Protein AF-A0A8C7V893-F1 (afdb_monomer_lite)

Foldseek 3Di:
DDWDKDWDWDDDDDDDDDDDDLFTWTWIWTADPDPVGRDIDIDTDDTDPDDDDPDDDDDPPDDDDD

Sequence (66 aa):
MEWTLHQSDGFKCMTGSERAKTTKKIVLRLECVEPNCRAKRMVPIKRCKHFELGGDKKRKGQVIQF

InterPro domains:
  IPR000552 Large ribosomal subunit protein eL42 [PF00935] (18-54)
  IPR000552 Large ribosomal subunit protein eL42 [PS01172] (21-32)
  IPR000552 Large ribosomal subunit protein eL42 [PTHR10369] (19-66)
  IPR011332 Zinc-binding ribosomal protein [SSF57829] (17-54)
  IPR053708 Eukaryotic Ribosomal Large Subunit eL42 [G3DSA:3.10.450.80] (6-66)

Organism: Oncorhynchus mykiss (NCBI:txid8022)

pLDDT: mean 73.52, std 13.17, range [46.59, 89.81]

Secondary structure (DSSP, 8-state):
--EEEEEEEE----SSS----SSPEEEEEEEE-STT---EEEEEPPP-S---SS---PPTT-PPP-

Radius of gyration: 17.02 Å; chains: 1; bounding box: 44×23×44 Å

Structure (mmCIF, N/CA/C/O backbone):
data_AF-A0A8C7V893-F1
#
_entry.id   AF-A0A8C7V893-F1
#
loop_
_atom_site.group_PDB
_atom_site.id
_atom_site.type_symbol
_atom_site.label_atom_id
_atom_site.label_alt_id
_atom_site.label_comp_id
_atom_site.label_asym_id
_atom_site.label_entity_id
_atom_site.label_seq_id
_atom_site.pdbx_PDB_ins_code
_atom_site.Cartn_x
_atom_site.Cartn_y
_atom_site.Cartn_z
_atom_site.occupancy
_atom_site.B_iso_or_equiv
_atom_site.auth_seq_id
_atom_site.auth_comp_id
_atom_site.auth_asym_id
_atom_site.auth_atom_id
_atom_site.pdbx_PDB_model_num
ATOM 1 N N . MET A 1 1 ? 1.697 3.691 -19.148 1.00 46.84 1 MET A N 1
ATOM 2 C CA . MET A 1 1 ? 2.600 3.732 -17.979 1.00 46.84 1 MET A CA 1
ATOM 3 C C . MET A 1 1 ? 2.081 2.710 -16.994 1.00 46.84 1 MET A C 1
ATOM 5 O O . MET A 1 1 ? 1.183 3.008 -16.214 1.00 46.84 1 MET A O 1
ATOM 9 N N . GLU A 1 2 ? 2.531 1.475 -17.154 1.00 47.97 2 GLU A N 1
ATOM 10 C CA . GLU A 1 2 ? 2.199 0.396 -16.233 1.00 47.97 2 GLU A CA 1
ATOM 11 C C . GLU A 1 2 ? 3.115 0.566 -15.010 1.00 47.97 2 GLU A C 1
ATOM 13 O O . GLU A 1 2 ? 4.287 0.916 -15.158 1.00 47.97 2 GLU A O 1
ATOM 18 N N . TRP A 1 3 ? 2.563 0.474 -13.805 1.00 57.00 3 TRP A N 1
ATOM 19 C CA . TRP A 1 3 ? 3.303 0.646 -12.554 1.00 57.00 3 TRP A CA 1
ATOM 20 C C . TRP A 1 3 ? 3.210 -0.669 -11.796 1.00 57.00 3 TRP A C 1
ATOM 22 O O . TRP A 1 3 ? 2.099 -1.113 -11.499 1.00 57.00 3 TRP A O 1
ATOM 32 N N . THR A 1 4 ? 4.343 -1.281 -11.457 1.00 58.41 4 THR A N 1
ATOM 33 C CA . THR A 1 4 ? 4.337 -2.483 -10.619 1.00 58.41 4 THR A CA 1
ATOM 34 C C . THR A 1 4 ? 4.163 -2.054 -9.171 1.00 58.41 4 THR A C 1
ATOM 36 O O . THR A 1 4 ? 4.847 -1.151 -8.676 1.00 58.41 4 THR A O 1
ATOM 39 N N . LEU A 1 5 ? 3.202 -2.676 -8.492 1.00 59.75 5 LEU A N 1
ATOM 40 C CA . LEU A 1 5 ? 2.798 -2.293 -7.151 1.00 59.75 5 LEU A CA 1
ATOM 41 C C . LEU A 1 5 ? 3.381 -3.254 -6.120 1.00 59.75 5 LEU A C 1
ATOM 43 O O . LEU A 1 5 ? 2.983 -4.410 -6.043 1.00 59.75 5 LEU A O 1
ATOM 47 N N . HIS A 1 6 ? 4.309 -2.754 -5.308 1.00 62.03 6 HIS A N 1
ATOM 48 C CA . HIS A 1 6 ? 4.881 -3.495 -4.190 1.00 62.03 6 HIS A CA 1
ATOM 49 C C . HIS A 1 6 ? 4.344 -2.920 -2.874 1.00 62.03 6 HIS A C 1
ATOM 51 O O . HIS A 1 6 ? 4.367 -1.709 -2.638 1.00 62.03 6 HIS A O 1
ATOM 57 N N . GLN A 1 7 ? 3.836 -3.788 -2.002 1.00 57.91 7 GLN A N 1
ATOM 58 C CA . GLN A 1 7 ? 3.368 -3.402 -0.674 1.00 57.91 7 GLN A CA 1
ATOM 59 C C . GLN A 1 7 ? 4.566 -3.295 0.275 1.00 57.91 7 GLN A C 1
ATOM 61 O O . GLN A 1 7 ? 5.348 -4.232 0.406 1.00 57.91 7 GLN A O 1
ATOM 66 N N . SER A 1 8 ? 4.712 -2.154 0.948 1.00 56.81 8 SER A N 1
ATOM 67 C CA . SER A 1 8 ? 5.633 -2.011 2.077 1.00 56.81 8 SER A CA 1
ATOM 68 C C . SER A 1 8 ? 4.818 -1.799 3.349 1.00 56.81 8 SER A C 1
ATOM 70 O O . SER A 1 8 ? 4.290 -0.707 3.580 1.00 56.81 8 SER A O 1
ATOM 72 N N . ASP A 1 9 ? 4.679 -2.844 4.163 1.00 57.38 9 ASP A N 1
ATOM 73 C CA . ASP A 1 9 ? 3.985 -2.770 5.446 1.00 57.38 9 ASP A CA 1
ATOM 74 C C . ASP A 1 9 ? 4.867 -2.109 6.508 1.00 57.38 9 ASP A C 1
ATOM 76 O O . ASP A 1 9 ? 5.879 -2.651 6.948 1.00 57.38 9 ASP A O 1
ATOM 80 N N . GLY A 1 10 ? 4.471 -0.919 6.958 1.00 56.84 10 GLY A N 1
ATOM 81 C CA . GLY A 1 10 ? 5.125 -0.235 8.070 1.00 56.84 10 GLY A CA 1
ATOM 82 C C . GLY A 1 10 ? 4.554 -0.688 9.412 1.00 56.84 10 GLY A C 1
ATOM 83 O O . GLY A 1 10 ? 3.598 -0.088 9.910 1.00 56.84 10 GLY A O 1
ATOM 84 N N . PHE A 1 11 ? 5.137 -1.718 10.031 1.00 50.25 11 PHE A N 1
ATOM 85 C CA . PHE A 1 11 ? 4.893 -2.011 11.447 1.00 50.25 11 PHE A CA 1
ATOM 86 C C . PHE A 1 11 ? 5.701 -1.018 12.288 1.00 50.25 11 PHE A C 1
ATOM 88 O O . PHE A 1 11 ? 6.923 -1.102 12.347 1.00 50.25 11 PHE A O 1
ATOM 95 N N . LYS A 1 12 ? 5.046 -0.039 12.920 1.00 52.25 12 LYS A N 1
ATOM 96 C CA . LYS A 1 12 ? 5.716 0.832 13.894 1.00 52.25 12 LYS A CA 1
ATOM 97 C C . LYS A 1 12 ? 4.947 0.841 15.205 1.00 52.25 12 LYS A C 1
ATOM 99 O O . LYS A 1 12 ? 4.014 1.623 15.371 1.00 52.25 12 LYS A O 1
ATOM 104 N N . CYS A 1 13 ? 5.387 -0.011 16.122 1.00 46.59 13 CYS A N 1
ATOM 105 C CA . CYS A 1 13 ? 5.246 0.204 17.555 1.00 46.59 13 CYS A CA 1
ATOM 106 C C . CYS A 1 13 ? 6.530 -0.271 18.251 1.00 46.59 13 CYS A C 1
ATOM 108 O O . CYS A 1 13 ? 6.786 -1.465 18.366 1.00 46.59 13 CYS A O 1
ATOM 110 N N . MET A 1 14 ? 7.360 0.677 18.679 1.00 49.59 14 MET A N 1
ATOM 111 C CA . MET A 1 14 ? 8.449 0.433 19.622 1.00 49.59 14 MET A CA 1
ATOM 112 C C . MET A 1 14 ? 8.696 1.741 20.373 1.00 49.59 14 MET A C 1
ATOM 114 O O . MET A 1 14 ? 9.338 2.627 19.818 1.00 49.59 14 MET A O 1
A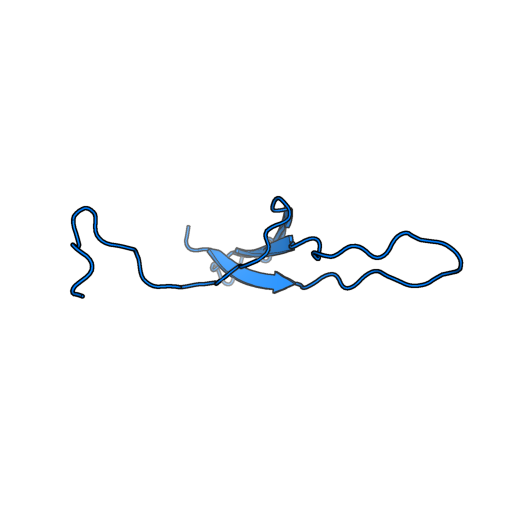TOM 118 N N . THR A 1 15 ? 8.052 1.866 21.544 1.00 52.00 15 THR A N 1
ATOM 119 C CA . THR A 1 15 ? 8.571 2.344 22.849 1.00 52.00 15 THR A CA 1
ATOM 120 C C . THR A 1 15 ? 7.436 2.827 23.783 1.00 52.00 15 THR A C 1
ATOM 122 O O . THR A 1 15 ? 6.644 3.710 23.466 1.00 52.00 15 THR A O 1
ATOM 125 N N . GLY A 1 16 ? 7.376 2.230 24.978 1.00 57.25 16 GLY A N 1
ATOM 126 C CA . GLY A 1 16 ? 7.084 2.902 26.253 1.00 57.25 16 GLY A CA 1
ATOM 127 C C . GLY A 1 16 ? 5.650 3.258 26.660 1.00 57.25 16 GLY A C 1
ATOM 128 O O . GLY A 1 16 ? 5.280 2.947 27.785 1.00 57.25 16 GLY A O 1
ATOM 129 N N . SER A 1 17 ? 4.852 3.955 25.844 1.00 59.56 17 SER A N 1
ATOM 130 C CA . SER A 1 17 ? 3.546 4.515 26.284 1.00 59.56 17 SER A CA 1
ATOM 131 C C . SER A 1 17 ? 2.669 4.985 25.115 1.00 59.56 17 SER A C 1
ATOM 133 O O . SER A 1 17 ? 2.018 6.027 25.170 1.00 59.56 17 SER A O 1
ATOM 135 N N . GLU A 1 18 ? 2.658 4.242 24.009 1.00 59.75 18 GLU A N 1
ATOM 136 C CA . GLU A 1 18 ? 1.885 4.616 22.823 1.00 59.75 18 GLU A CA 1
ATOM 137 C C . GLU A 1 18 ? 0.580 3.809 22.754 1.00 59.75 18 GLU A C 1
ATOM 139 O O . GLU A 1 18 ? 0.598 2.578 22.792 1.00 59.75 18 GLU A O 1
ATOM 144 N N . ARG A 1 19 ? -0.568 4.499 22.648 1.00 62.72 19 ARG A N 1
ATOM 145 C CA . ARG A 1 19 ? -1.884 3.873 22.420 1.00 62.72 19 ARG A CA 1
ATOM 146 C C . ARG A 1 19 ? -1.779 2.842 21.294 1.00 62.72 19 ARG A C 1
ATOM 148 O O . ARG A 1 19 ? -1.354 3.179 20.186 1.00 62.72 19 ARG A O 1
ATOM 155 N N . ALA A 1 20 ? -2.209 1.610 21.568 1.00 69.12 20 ALA A N 1
ATOM 156 C CA . ALA A 1 20 ? -2.208 0.531 20.590 1.00 69.12 20 ALA A CA 1
ATOM 157 C C . ALA A 1 20 ? -3.048 0.932 19.367 1.00 69.12 20 ALA A C 1
ATOM 159 O O . ALA A 1 20 ? -4.269 1.087 19.433 1.00 69.12 20 ALA A O 1
ATOM 160 N N . LYS A 1 21 ? -2.380 1.142 18.232 1.00 73.25 21 LYS A N 1
ATOM 161 C CA . LYS A 1 21 ? -3.0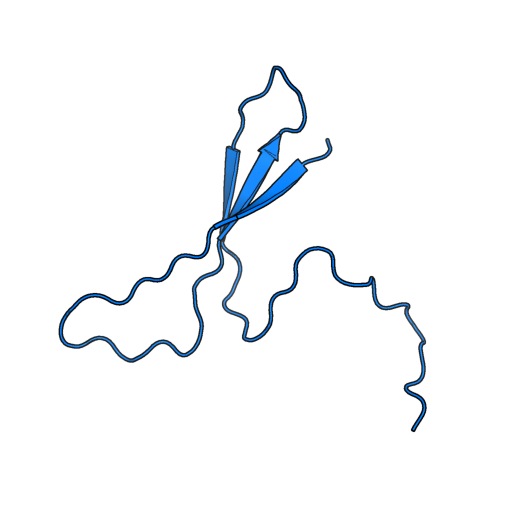43 1.431 16.960 1.00 73.25 21 LYS A CA 1
ATOM 162 C C . LYS A 1 21 ? -3.638 0.126 16.439 1.00 73.25 21 LYS A C 1
ATOM 164 O O . LYS A 1 21 ? -2.903 -0.801 16.123 1.00 73.25 21 LYS A O 1
ATOM 169 N N . THR A 1 22 ? -4.959 0.081 16.296 1.00 75.25 22 THR A N 1
ATOM 170 C CA . THR A 1 22 ? -5.690 -1.096 15.788 1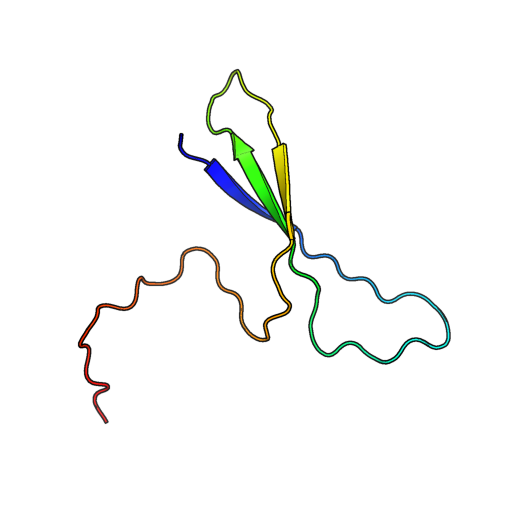.00 75.25 22 THR A CA 1
ATOM 171 C C . THR A 1 22 ? -5.474 -1.353 14.294 1.00 75.25 22 THR A C 1
ATOM 173 O O . THR A 1 22 ? -5.807 -2.422 13.797 1.00 75.25 22 THR A O 1
ATOM 176 N N . THR A 1 23 ? -4.921 -0.384 13.557 1.00 75.50 23 THR A N 1
ATOM 177 C CA . THR A 1 23 ? -4.679 -0.470 12.109 1.00 75.50 23 THR A CA 1
ATOM 178 C C . THR A 1 23 ? -3.310 0.101 11.752 1.00 75.50 23 THR A C 1
ATOM 180 O O . THR A 1 23 ? -2.882 1.127 12.294 1.00 75.50 23 THR A O 1
ATOM 183 N N . LYS A 1 24 ? -2.608 -0.551 10.822 1.00 79.38 24 LYS A N 1
ATOM 184 C CA . LYS A 1 24 ? -1.283 -0.125 10.348 1.00 79.38 24 LYS A CA 1
ATOM 185 C C . LYS A 1 24 ? -1.416 1.016 9.335 1.00 79.38 24 LYS A C 1
ATOM 187 O O . LYS A 1 24 ? -2.463 1.204 8.718 1.00 79.38 24 LYS A O 1
ATOM 192 N N . LYS A 1 25 ? -0.354 1.812 9.176 1.00 80.75 25 LYS A N 1
ATOM 193 C CA . LYS A 1 25 ? -0.267 2.761 8.058 1.00 80.75 25 LYS A CA 1
ATOM 194 C C . LYS A 1 25 ? 0.210 1.982 6.838 1.00 80.75 25 LYS A C 1
ATOM 196 O O . LYS A 1 25 ? 1.318 1.457 6.855 1.00 80.75 25 LYS A O 1
ATOM 201 N N . ILE A 1 26 ? -0.620 1.937 5.805 1.00 86.00 26 ILE A N 1
ATOM 202 C CA . ILE A 1 26 ? -0.303 1.258 4.552 1.00 86.00 26 ILE A CA 1
ATOM 203 C C . ILE A 1 26 ? 0.374 2.265 3.620 1.00 86.00 26 ILE A C 1
ATOM 205 O O . ILE A 1 26 ? -0.145 3.363 3.398 1.00 86.00 26 ILE A O 1
ATOM 209 N N . VAL A 1 27 ? 1.546 1.906 3.097 1.00 86.81 27 VAL A N 1
ATOM 210 C CA . VAL A 1 27 ? 2.260 2.686 2.082 1.00 86.81 27 VAL A CA 1
ATOM 211 C C . VAL A 1 27 ? 2.467 1.798 0.864 1.00 86.81 27 VAL A C 1
ATOM 213 O O . VAL A 1 27 ? 2.991 0.690 0.972 1.00 86.81 27 VAL A O 1
ATOM 216 N N . LEU A 1 28 ? 2.033 2.292 -0.290 1.00 87.56 28 LEU A N 1
ATOM 217 C CA . LEU A 1 28 ? 2.247 1.644 -1.573 1.00 87.56 28 LEU A CA 1
ATOM 218 C C . LEU A 1 28 ? 3.561 2.109 -2.175 1.00 87.56 28 LEU A C 1
ATOM 220 O O . LEU A 1 28 ? 3.814 3.312 -2.253 1.00 87.56 28 LEU A O 1
ATOM 224 N N . ARG A 1 29 ? 4.370 1.162 -2.638 1.00 88.00 29 ARG A N 1
ATOM 225 C CA . ARG A 1 29 ? 5.563 1.431 -3.428 1.00 88.00 29 ARG A CA 1
ATOM 226 C C . ARG A 1 29 ? 5.225 1.196 -4.893 1.00 88.00 29 ARG A C 1
ATOM 228 O O . ARG A 1 29 ? 4.991 0.067 -5.310 1.00 88.00 29 ARG A O 1
ATOM 235 N N . LEU A 1 30 ? 5.176 2.282 -5.649 1.00 87.00 30 LEU A N 1
ATOM 236 C CA . LEU A 1 30 ? 5.006 2.265 -7.095 1.00 87.00 30 LEU A CA 1
ATOM 237 C C . LEU A 1 30 ? 6.387 2.289 -7.733 1.00 87.00 30 LEU A C 1
ATOM 239 O O . LEU A 1 30 ? 7.161 3.210 -7.465 1.00 87.00 30 LEU A O 1
ATOM 243 N N . GLU A 1 31 ? 6.688 1.293 -8.555 1.00 86.75 31 GLU A N 1
ATOM 244 C CA . GLU A 1 31 ? 7.908 1.246 -9.359 1.00 86.75 31 GLU A CA 1
ATOM 245 C C . GLU A 1 31 ? 7.543 1.361 -10.841 1.00 86.75 31 GLU A C 1
ATOM 247 O O . GLU A 1 31 ? 6.513 0.840 -11.280 1.00 86.75 31 GLU A O 1
ATOM 252 N N . CYS A 1 32 ? 8.348 2.106 -11.599 1.00 86.44 32 CYS A N 1
ATOM 253 C CA . CYS A 1 32 ? 8.164 2.210 -13.043 1.00 86.44 32 CYS A CA 1
ATOM 254 C C . CYS A 1 32 ? 8.480 0.862 -13.703 1.00 86.44 32 CYS A C 1
ATOM 256 O O . CYS A 1 32 ? 9.482 0.239 -13.360 1.00 86.44 32 CYS A O 1
ATOM 258 N N . VAL A 1 33 ? 7.639 0.422 -14.643 1.00 85.19 33 VAL A N 1
ATOM 259 C CA . VAL A 1 33 ? 7.841 -0.839 -15.385 1.00 85.19 33 VAL A CA 1
ATOM 260 C C . VAL A 1 33 ? 8.960 -0.728 -16.422 1.00 85.19 33 VAL A C 1
ATOM 262 O O . VAL A 1 33 ? 9.553 -1.733 -16.802 1.00 85.19 33 VAL A O 1
ATOM 265 N N . GLU A 1 34 ? 9.284 0.490 -16.860 1.00 87.38 34 GLU A N 1
ATOM 266 C CA . GLU A 1 34 ? 10.324 0.705 -17.861 1.00 87.38 34 GLU A CA 1
ATOM 267 C C . GLU A 1 34 ? 11.701 0.253 -17.341 1.00 87.38 34 GLU A C 1
ATOM 269 O O . GLU A 1 34 ? 12.159 0.763 -16.314 1.00 87.38 34 GLU A O 1
ATOM 274 N N . PRO A 1 35 ? 12.422 -0.626 -18.063 1.00 79.31 35 PRO A N 1
ATOM 275 C CA . PRO A 1 35 ? 13.681 -1.217 -17.593 1.00 79.31 35 PRO A CA 1
ATOM 276 C C . PRO A 1 35 ? 14.782 -0.172 -17.358 1.00 79.31 35 PRO A C 1
ATOM 278 O O . PRO A 1 35 ? 15.646 -0.337 -16.492 1.00 79.31 35 PRO A O 1
ATOM 281 N N . ASN A 1 3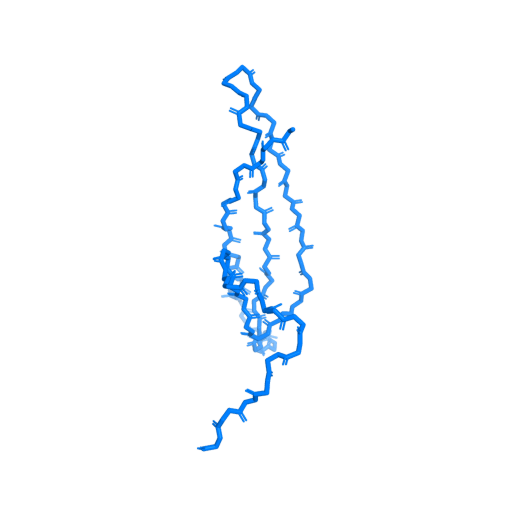6 ? 14.717 0.946 -18.084 1.00 85.62 36 ASN A N 1
ATOM 282 C CA . ASN A 1 36 ? 15.657 2.059 -17.959 1.00 85.62 36 ASN A CA 1
ATOM 283 C C . ASN A 1 36 ? 15.228 3.067 -16.877 1.00 85.62 36 ASN A C 1
ATOM 285 O O . ASN A 1 36 ? 16.005 3.943 -16.497 1.00 85.62 36 ASN A O 1
ATOM 289 N N . CYS A 1 37 ? 13.999 2.962 -16.362 1.00 82.06 37 CYS A N 1
ATOM 290 C 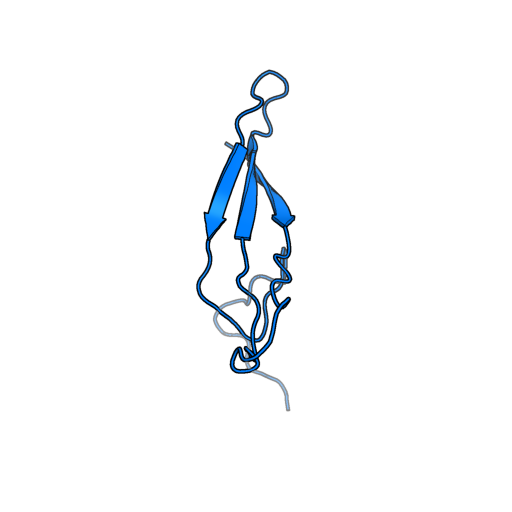CA . CYS A 1 37 ? 13.432 3.896 -15.402 1.00 82.06 37 CYS A CA 1
ATOM 291 C C . CYS A 1 37 ? 13.390 3.277 -14.003 1.00 82.06 37 CYS A C 1
ATOM 293 O O . CYS A 1 37 ? 12.538 2.464 -13.671 1.00 82.06 37 CYS A O 1
ATOM 295 N N . ARG A 1 38 ? 14.274 3.736 -13.117 1.00 83.31 38 ARG A N 1
ATOM 296 C CA . ARG A 1 38 ? 14.307 3.292 -11.711 1.00 83.31 38 ARG A CA 1
ATOM 297 C C . ARG A 1 38 ? 13.474 4.180 -10.784 1.00 83.31 38 ARG A C 1
ATOM 299 O O . ARG A 1 38 ? 13.753 4.253 -9.588 1.00 83.31 38 ARG A O 1
ATOM 306 N N . ALA A 1 39 ? 12.484 4.891 -11.324 1.00 87.31 39 ALA A N 1
ATOM 307 C CA . ALA A 1 39 ? 11.648 5.790 -10.541 1.00 87.31 39 ALA A CA 1
ATOM 308 C C . ALA A 1 39 ? 10.781 4.995 -9.555 1.00 87.31 39 ALA A C 1
ATOM 310 O O . ALA A 1 39 ? 10.087 4.049 -9.935 1.00 87.31 39 ALA A O 1
ATOM 311 N N . LYS A 1 40 ? 10.820 5.399 -8.280 1.00 88.19 40 LYS A N 1
ATOM 312 C CA . LYS A 1 40 ? 10.041 4.797 -7.194 1.00 88.19 40 LYS A CA 1
ATOM 313 C C . LYS A 1 40 ? 9.254 5.881 -6.480 1.00 88.19 40 LYS A C 1
ATOM 315 O O . LYS A 1 40 ? 9.823 6.899 -6.090 1.00 88.19 40 LYS A O 1
ATOM 320 N N . ARG A 1 41 ? 7.959 5.662 -6.269 1.00 89.31 41 ARG A N 1
ATOM 321 C CA . ARG A 1 41 ? 7.090 6.587 -5.535 1.00 89.31 41 ARG A CA 1
ATOM 322 C C . ARG A 1 41 ? 6.409 5.871 -4.383 1.00 89.31 41 ARG A C 1
ATOM 324 O O . ARG A 1 41 ? 5.771 4.842 -4.572 1.00 89.31 41 ARG A O 1
ATOM 331 N N . MET A 1 42 ? 6.517 6.449 -3.191 1.00 89.81 42 MET A N 1
ATOM 332 C CA . MET A 1 42 ? 5.800 5.982 -2.007 1.00 89.81 42 MET A CA 1
ATOM 333 C C . MET A 1 42 ? 4.501 6.770 -1.855 1.00 89.81 42 MET A C 1
ATOM 335 O O . MET A 1 42 ? 4.531 7.990 -1.693 1.00 89.81 42 MET A O 1
ATOM 339 N N . VAL A 1 43 ? 3.363 6.083 -1.908 1.00 88.62 43 VAL A N 1
ATOM 340 C CA . VAL A 1 43 ? 2.037 6.692 -1.763 1.00 88.62 43 VAL A CA 1
ATOM 341 C C . VAL A 1 43 ? 1.399 6.201 -0.462 1.00 88.62 43 VAL A C 1
ATOM 343 O O . VAL A 1 43 ? 1.110 5.010 -0.334 1.00 88.62 43 VAL A O 1
ATOM 346 N N . PRO A 1 44 ? 1.184 7.080 0.532 1.00 88.06 44 PRO A N 1
ATOM 347 C CA . PRO A 1 44 ? 0.478 6.706 1.748 1.00 88.06 44 PRO A CA 1
ATOM 348 C C . PRO A 1 44 ? -1.024 6.568 1.475 1.00 88.06 44 PRO A C 1
ATOM 350 O O . PRO A 1 44 ? -1.633 7.450 0.872 1.00 88.06 44 PRO A O 1
ATOM 353 N N . ILE A 1 45 ? -1.636 5.496 1.977 1.00 88.56 45 ILE A N 1
ATOM 354 C CA . ILE A 1 45 ? -3.093 5.314 1.971 1.00 88.56 45 ILE A CA 1
ATOM 355 C C . ILE A 1 45 ? -3.642 5.633 3.365 1.00 88.56 45 ILE A C 1
ATOM 357 O O . ILE A 1 45 ? -2.947 5.520 4.382 1.00 88.56 45 ILE A O 1
ATOM 361 N N . LYS A 1 46 ? -4.910 6.059 3.416 1.00 86.38 46 LYS A N 1
ATOM 362 C CA . LYS A 1 46 ? -5.671 6.127 4.668 1.00 86.38 46 LYS A CA 1
ATOM 363 C C . LYS A 1 46 ? -5.657 4.766 5.376 1.00 86.38 46 LYS A C 1
ATOM 365 O O . LYS A 1 46 ? -5.513 3.715 4.759 1.00 86.38 46 LYS A O 1
ATOM 370 N N . ARG A 1 47 ? -5.801 4.784 6.698 1.00 84.50 47 ARG A N 1
ATOM 371 C CA . ARG A 1 47 ? -5.872 3.547 7.479 1.00 84.50 47 ARG A CA 1
ATOM 372 C C . ARG A 1 47 ? -7.186 2.836 7.169 1.00 84.50 47 ARG A C 1
ATOM 374 O O . ARG A 1 47 ? -8.249 3.433 7.314 1.00 84.50 47 ARG A O 1
ATOM 381 N N . CYS A 1 48 ? -7.090 1.571 6.792 1.00 84.88 48 CYS A N 1
ATOM 382 C CA . CYS A 1 48 ? -8.221 0.690 6.525 1.00 84.88 48 CYS A CA 1
ATOM 383 C C . CYS A 1 48 ? -8.040 -0.595 7.343 1.00 84.88 48 CYS A C 1
ATOM 385 O O . CYS A 1 48 ? -6.911 -0.959 7.673 1.00 84.88 48 CYS A O 1
ATOM 387 N N . LYS A 1 49 ? -9.143 -1.267 7.695 1.00 84.62 49 LYS A N 1
ATOM 388 C CA . LYS A 1 49 ? -9.096 -2.572 8.383 1.00 84.62 49 LYS A CA 1
ATOM 389 C C . LYS A 1 49 ? -8.731 -3.705 7.426 1.00 84.62 49 LYS A C 1
ATOM 391 O O . LYS A 1 49 ? -7.986 -4.598 7.801 1.00 84.62 49 LYS A O 1
ATOM 396 N N . HIS A 1 50 ? -9.256 -3.627 6.207 1.00 82.31 50 HIS A N 1
ATOM 397 C CA . HIS A 1 50 ? -9.035 -4.586 5.137 1.00 82.31 50 HIS A CA 1
ATOM 398 C C . HIS A 1 50 ? -8.403 -3.869 3.951 1.00 82.31 50 HIS A C 1
ATOM 400 O O . HIS A 1 50 ? -8.882 -2.803 3.551 1.00 82.31 50 HIS A O 1
ATOM 406 N N . PHE A 1 51 ? -7.318 -4.423 3.429 1.00 78.38 51 PHE A N 1
ATOM 407 C CA . PHE A 1 51 ? -6.655 -3.937 2.229 1.00 78.38 51 PHE A CA 1
ATOM 408 C C . PHE A 1 51 ? -6.197 -5.147 1.428 1.00 78.38 51 PHE A C 1
ATOM 410 O O . PHE A 1 51 ? -5.425 -5.957 1.930 1.00 78.38 51 PHE A O 1
ATOM 417 N N . GLU A 1 52 ? -6.672 -5.253 0.194 1.00 83.25 52 GLU A N 1
ATOM 418 C CA . GLU A 1 52 ? -6.296 -6.316 -0.732 1.00 83.25 52 GLU A CA 1
ATOM 419 C C . GLU A 1 52 ? -5.728 -5.700 -2.001 1.00 83.25 52 GLU A C 1
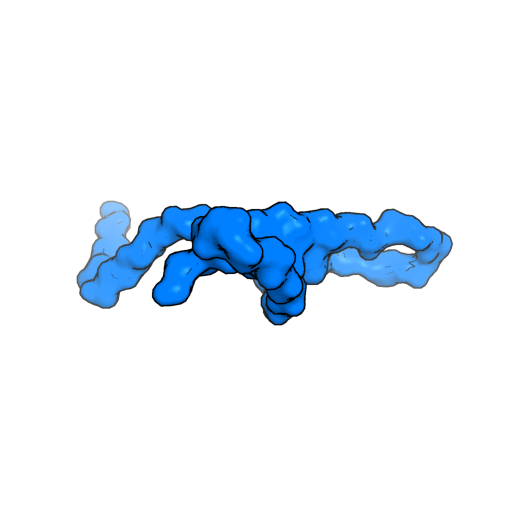ATOM 421 O O . GLU A 1 52 ? -6.280 -4.743 -2.553 1.00 83.25 52 GLU A O 1
ATOM 426 N N . LEU A 1 53 ? -4.617 -6.265 -2.463 1.00 80.81 53 LEU A N 1
ATOM 427 C CA . LEU A 1 53 ? -3.992 -5.898 -3.718 1.00 80.81 53 LEU A CA 1
ATOM 428 C C . LEU A 1 53 ? -4.420 -6.877 -4.809 1.00 80.81 53 LEU A C 1
ATOM 430 O O . LEU A 1 53 ? -4.296 -8.081 -4.624 1.00 80.81 53 LEU A O 1
ATOM 434 N N . GLY A 1 54 ? -4.903 -6.368 -5.945 1.00 77.62 54 GLY A N 1
ATOM 435 C CA . GLY A 1 54 ? -5.286 -7.223 -7.076 1.00 77.62 54 GLY A CA 1
ATOM 436 C C . GLY A 1 54 ? -6.572 -8.031 -6.870 1.00 77.62 54 GLY A C 1
ATOM 437 O O . GLY A 1 54 ? -6.785 -8.999 -7.589 1.00 77.62 54 GLY A O 1
ATOM 438 N N . GLY A 1 55 ? -7.422 -7.644 -5.912 1.00 76.88 55 GLY A N 1
ATOM 439 C CA . GLY A 1 55 ? -8.716 -8.292 -5.695 1.00 76.88 55 GLY A CA 1
ATOM 440 C C . GLY A 1 55 ? -9.670 -8.159 -6.887 1.00 76.88 55 GLY A C 1
ATOM 441 O O . GLY A 1 55 ? -9.500 -7.305 -7.766 1.00 76.88 55 GLY A O 1
ATOM 442 N N . ASP A 1 56 ? -10.710 -8.992 -6.890 1.00 76.50 56 ASP A N 1
ATOM 443 C CA . ASP A 1 56 ? -11.731 -8.991 -7.931 1.00 76.50 56 ASP A CA 1
ATOM 444 C C . ASP A 1 56 ? -12.413 -7.627 -8.065 1.00 76.50 56 ASP A C 1
ATOM 446 O O . ASP A 1 56 ? -12.938 -7.042 -7.107 1.00 76.50 56 ASP A O 1
ATOM 450 N N . LYS A 1 57 ? -12.453 -7.119 -9.301 1.00 76.19 57 LYS A N 1
ATOM 451 C CA . LYS A 1 57 ? -13.243 -5.932 -9.631 1.00 76.19 57 LYS A CA 1
ATOM 452 C C . LYS A 1 57 ? -14.713 -6.289 -9.445 1.00 76.19 57 LYS A C 1
ATOM 454 O O . LYS A 1 57 ? -15.309 -6.918 -10.317 1.00 76.19 57 LYS A O 1
ATOM 459 N N . LYS A 1 58 ? -15.310 -5.862 -8.328 1.00 75.12 58 LYS A N 1
ATOM 460 C CA . LYS A 1 58 ? -16.748 -6.046 -8.092 1.00 75.12 58 LYS A CA 1
ATOM 461 C C . LYS A 1 58 ? -17.540 -5.501 -9.286 1.00 75.12 58 LYS A C 1
ATOM 463 O O . LYS A 1 58 ? -17.456 -4.309 -9.595 1.00 75.12 58 LYS A O 1
ATOM 468 N N . ARG A 1 59 ? -18.304 -6.365 -9.966 1.00 77.31 59 ARG A N 1
ATOM 469 C CA . ARG A 1 59 ? -19.216 -5.945 -11.038 1.00 77.31 59 ARG A CA 1
ATOM 470 C C . ARG A 1 59 ? -20.371 -5.151 -10.428 1.00 77.31 59 ARG A C 1
ATOM 472 O O . ARG A 1 59 ? -20.945 -5.550 -9.416 1.00 77.31 59 ARG A O 1
ATOM 479 N N . LYS A 1 60 ? -20.734 -4.026 -11.052 1.00 76.00 60 LYS A N 1
ATOM 480 C CA . LYS A 1 60 ? -21.962 -3.300 -10.693 1.00 76.00 60 LYS A CA 1
ATOM 481 C C . LYS A 1 60 ? -23.167 -4.211 -10.971 1.00 76.00 60 LYS A C 1
ATOM 483 O O . LYS A 1 60 ? -23.303 -4.686 -12.092 1.00 76.00 60 LYS A O 1
ATOM 488 N N . GLY A 1 61 ? -24.017 -4.438 -9.966 1.00 72.12 61 GLY A N 1
ATOM 489 C CA . GLY A 1 61 ? -25.290 -5.160 -10.114 1.00 72.12 61 GLY A CA 1
ATOM 490 C C . GLY A 1 61 ? -25.295 -6.644 -9.729 1.00 72.12 61 GLY A C 1
ATOM 491 O O . GLY A 1 61 ? -26.310 -7.298 -9.942 1.00 72.12 61 GLY A O 1
ATOM 492 N N . GLN A 1 62 ? -24.218 -7.198 -9.157 1.00 64.06 62 GLN A N 1
ATOM 493 C CA . GLN A 1 62 ? -24.295 -8.550 -8.590 1.00 64.06 62 GLN A CA 1
ATOM 494 C C . GLN A 1 62 ? -25.156 -8.547 -7.324 1.00 64.06 62 GLN A C 1
ATOM 496 O O . GLN A 1 62 ? -24.784 -7.969 -6.302 1.00 64.06 62 GLN A O 1
ATOM 501 N N . VAL A 1 63 ? -26.314 -9.196 -7.424 1.00 68.75 63 VAL A N 1
ATOM 502 C CA . VAL A 1 63 ? -27.175 -9.531 -6.291 1.00 68.75 63 VAL A CA 1
ATOM 503 C C . VAL A 1 63 ? -26.485 -10.643 -5.508 1.00 68.75 63 VAL A C 1
ATOM 505 O O . VAL A 1 63 ? -25.997 -11.610 -6.093 1.00 68.75 63 VAL A O 1
ATOM 508 N N . ILE A 1 64 ? -26.392 -10.482 -4.194 1.00 75.12 64 ILE A N 1
ATOM 509 C CA . ILE A 1 64 ? -25.828 -11.501 -3.310 1.00 75.12 64 ILE A CA 1
ATOM 510 C C . ILE A 1 64 ? -26.886 -12.603 -3.203 1.00 75.12 64 ILE A C 1
ATOM 512 O O . ILE A 1 64 ? -28.017 -12.314 -2.816 1.00 75.12 64 ILE A O 1
ATOM 516 N N . GLN A 1 65 ? -26.558 -13.825 -3.617 1.00 66.50 65 GLN A N 1
ATOM 517 C CA . GLN A 1 65 ? -27.459 -14.967 -3.478 1.00 66.50 65 GLN A CA 1
ATOM 518 C C . GLN A 1 65 ? -27.398 -15.455 -2.025 1.00 66.50 65 GLN A C 1
ATOM 520 O O . GLN A 1 65 ? -26.299 -15.633 -1.494 1.00 66.50 65 GLN A O 1
ATOM 525 N N . PHE A 1 66 ? -28.568 -15.562 -1.392 1.00 69.69 66 PHE A N 1
ATOM 526 C CA . PHE A 1 66 ? -28.745 -16.030 -0.015 1.00 69.69 66 PHE A CA 1
ATOM 527 C C . PHE A 1 66 ? -28.531 -17.538 0.109 1.00 69.69 66 PHE A C 1
ATOM 529 O O . PHE A 1 66 ? -28.855 -18.252 -0.869 1.00 69.69 66 PHE A O 1
#